Protein AF-A0A7X5DD04-F1 (afdb_monomer)

pLDDT: mean 93.5, std 10.12, range [40.62, 98.75]

Sequence (153 aa):
MQELKSVGYELPHSCHECPRGCGANRAAGECGLCGADGRLMVARAALHFWEEPPISGEDGSGTVFFAGCPLRCAYCQNADIALGEHARAITVERLAAIMGELEGAGALNINCVTPTHYGPQIRAAVALAREAGMELPVLWNTGGYETVEAVRA

Nearest PDB structures (foldseek):
  4cw7-assembly3_F  TM=5.814E-01  e=4.720E-01  Pyrococcus abyssi GE5
  7scl-assembly2_B  TM=3.572E-01  e=1.257E+00  Staphylococcus aureus
  6mh9-assembly2_B  TM=4.231E-01  e=2.415E+00  Staphylococcus aureus
  5uto-assembly2_B  TM=4.181E-01  e=2.578E+00  Staphylococcus aureus
  6b9i-assembly2_B  TM=2.771E-01  e=1.742E+00  Staphylococcus aureus

Solvent-accessible surface area (backbone atoms only — not comparable to full-atom values): 8431 Å² total; per-residue (Å²): 134,83,84,79,73,88,66,86,68,73,64,44,69,54,34,55,43,28,81,79,54,64,47,24,26,15,69,80,55,34,58,34,89,23,65,43,38,57,66,49,38,38,45,46,75,46,77,36,65,82,55,58,63,95,58,9,57,92,68,6,18,17,30,35,37,33,31,17,40,82,78,74,60,96,80,48,90,56,47,55,34,36,73,40,47,83,40,40,79,52,54,47,70,53,50,13,50,50,53,46,52,30,48,76,71,50,29,64,24,37,33,33,32,47,40,62,87,44,47,55,52,50,55,32,13,49,52,44,20,42,77,73,66,50,77,67,54,77,44,81,46,63,92,78,63,58,28,72,66,55,74,74,108

Structure (mmCIF, N/CA/C/O backbone):
data_AF-A0A7X5DD04-F1
#
_entry.id   AF-A0A7X5DD04-F1
#
loop_
_atom_site.group_PDB
_atom_site.id
_atom_site.type_symbol
_atom_site.label_atom_id
_atom_site.label_alt_id
_atom_site.label_comp_id
_atom_site.label_asym_id
_atom_site.label_entity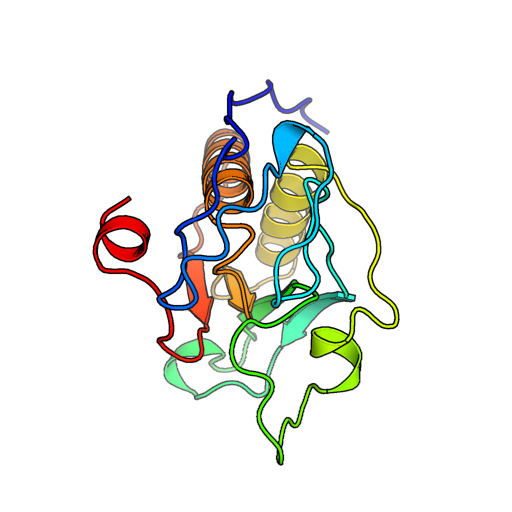_id
_atom_site.label_seq_id
_atom_site.pdbx_PDB_ins_code
_atom_site.Cartn_x
_atom_site.Cartn_y
_atom_site.Cartn_z
_atom_site.occupancy
_atom_site.B_iso_or_equiv
_atom_site.auth_seq_id
_atom_site.auth_comp_id
_atom_site.auth_asym_id
_atom_site.auth_atom_id
_atom_site.pdbx_PDB_model_num
ATOM 1 N N . MET A 1 1 ? -19.497 15.333 8.416 1.00 40.72 1 MET A N 1
ATOM 2 C CA . MET A 1 1 ? -18.370 14.919 7.560 1.00 40.72 1 MET A CA 1
ATOM 3 C C . MET A 1 1 ? -17.319 16.006 7.709 1.00 40.72 1 MET A C 1
ATOM 5 O O . MET A 1 1 ? -17.561 17.108 7.239 1.00 40.72 1 MET A O 1
ATOM 9 N N . GLN A 1 2 ? -16.287 15.787 8.527 1.00 40.62 2 GLN A N 1
ATOM 10 C CA . GLN A 1 2 ? -15.214 16.774 8.705 1.00 40.62 2 GLN A CA 1
ATOM 11 C C . GLN A 1 2 ? -14.370 16.809 7.427 1.00 40.62 2 GLN A C 1
ATOM 13 O O . GLN A 1 2 ? -13.989 15.757 6.919 1.00 40.62 2 GLN A O 1
ATOM 18 N N . GLU A 1 3 ? -14.124 18.004 6.891 1.00 45.03 3 GLU A N 1
ATOM 19 C CA . GLU A 1 3 ? -13.155 18.198 5.813 1.00 45.03 3 GLU A CA 1
ATOM 20 C C . GLU A 1 3 ? -11.751 17.925 6.363 1.00 45.03 3 GLU A C 1
ATOM 22 O O . GLU A 1 3 ? -11.284 18.604 7.280 1.00 45.03 3 GLU A O 1
ATOM 27 N N . LEU A 1 4 ? -11.097 16.898 5.822 1.00 53.12 4 LEU A N 1
ATOM 28 C CA . LEU A 1 4 ? -9.702 16.580 6.106 1.00 53.12 4 LEU A CA 1
ATOM 29 C C . LEU A 1 4 ? -8.817 17.691 5.520 1.00 53.12 4 LEU A C 1
ATOM 31 O O . LEU A 1 4 ? -8.899 17.981 4.326 1.00 53.12 4 LEU A O 1
ATOM 35 N N . LYS A 1 5 ? -7.985 18.333 6.350 1.00 52.22 5 LYS A N 1
ATOM 36 C CA . LYS A 1 5 ? -6.937 19.258 5.876 1.00 52.22 5 LYS A CA 1
ATOM 37 C C . LYS A 1 5 ? -5.927 18.468 5.049 1.00 52.22 5 LYS A C 1
ATOM 39 O O . LYS A 1 5 ? -5.675 17.332 5.389 1.00 52.22 5 LYS A O 1
ATOM 44 N N . SER A 1 6 ? -5.331 19.020 3.996 1.00 55.31 6 SER A N 1
ATOM 45 C CA . SER A 1 6 ? -4.342 18.278 3.204 1.00 55.31 6 SER A CA 1
ATOM 46 C C . SER A 1 6 ? -3.010 18.118 3.955 1.00 55.31 6 SER A C 1
ATOM 48 O O . SER A 1 6 ? -2.379 19.101 4.344 1.00 55.31 6 SER A O 1
ATOM 50 N N . VAL A 1 7 ? -2.552 16.876 4.124 1.00 63.72 7 VAL A N 1
ATOM 51 C CA . VAL A 1 7 ? -1.178 16.560 4.541 1.00 63.72 7 VAL A CA 1
ATOM 52 C C . VAL A 1 7 ? -0.316 16.540 3.283 1.00 63.72 7 VAL A C 1
ATOM 54 O O . VAL A 1 7 ? -0.626 15.846 2.313 1.00 63.72 7 VAL A O 1
ATOM 57 N N . GLY A 1 8 ? 0.756 17.334 3.281 1.00 74.88 8 GLY A N 1
ATOM 58 C C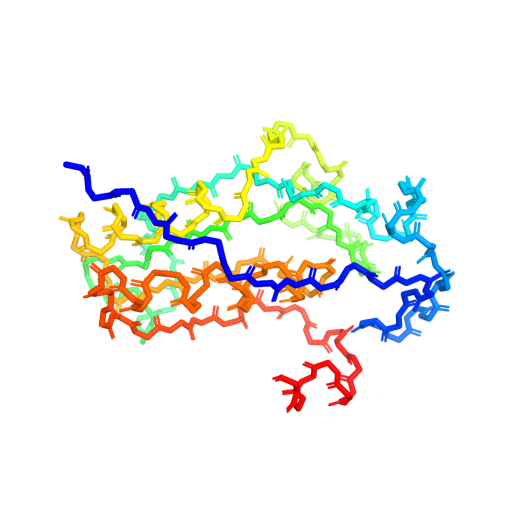A . GLY A 1 8 ? 1.690 17.392 2.160 1.00 74.88 8 GLY A CA 1
ATOM 59 C C . GLY A 1 8 ? 2.446 16.074 1.999 1.00 74.88 8 GLY A C 1
ATOM 60 O O . GLY A 1 8 ? 3.000 15.550 2.963 1.00 74.88 8 GLY A O 1
ATOM 61 N N . TYR A 1 9 ? 2.491 15.556 0.775 1.00 85.81 9 TYR A N 1
ATOM 62 C CA . TYR A 1 9 ? 3.367 14.458 0.384 1.00 85.81 9 TYR A CA 1
ATOM 63 C C . TYR A 1 9 ? 3.995 14.772 -0.967 1.00 85.81 9 TYR A C 1
ATOM 65 O O . TYR A 1 9 ? 3.390 15.446 -1.802 1.00 85.81 9 TYR A O 1
ATOM 73 N N . GLU A 1 10 ? 5.204 14.268 -1.184 1.00 90.00 10 GLU A N 1
ATOM 74 C CA . GLU A 1 10 ? 5.910 14.421 -2.450 1.00 90.00 10 GLU A CA 1
ATOM 75 C C . GLU A 1 10 ? 5.973 13.079 -3.169 1.00 90.00 10 GLU A C 1
ATOM 77 O O . GLU A 1 10 ? 6.312 12.043 -2.589 1.00 90.00 10 GLU A O 1
ATOM 82 N N . LEU A 1 11 ? 5.622 13.098 -4.453 1.00 93.56 11 LEU A N 1
ATOM 83 C CA . LEU A 1 11 ? 5.833 11.952 -5.322 1.00 93.56 11 LEU A CA 1
ATOM 84 C C . LEU A 1 11 ? 7.306 11.899 -5.739 1.00 93.56 11 LEU A C 1
ATOM 86 O O . LEU A 1 11 ? 7.889 12.936 -6.062 1.00 93.56 11 LEU A O 1
ATOM 90 N N . PRO A 1 12 ? 7.918 10.706 -5.795 1.00 92.50 12 PRO A N 1
ATOM 91 C CA . PRO A 1 12 ? 9.319 10.595 -6.156 1.00 92.50 12 PRO A CA 1
ATOM 92 C C . PRO A 1 12 ? 9.537 10.999 -7.618 1.00 92.50 12 PRO A C 1
ATOM 94 O O . PRO A 1 12 ? 8.906 10.461 -8.530 1.00 92.50 12 PRO A O 1
ATOM 97 N N . HIS A 1 13 ? 10.494 11.899 -7.839 1.00 96.12 13 HIS A N 1
ATOM 98 C CA . HIS A 1 13 ? 10.993 12.246 -9.173 1.00 96.12 13 HIS A CA 1
ATOM 99 C C . HIS A 1 13 ? 11.940 11.185 -9.760 1.00 96.12 13 HIS A C 1
ATOM 101 O O . HIS A 1 13 ? 12.212 11.202 -10.954 1.00 96.12 13 HIS A O 1
ATOM 107 N N . SER A 1 14 ? 12.415 10.255 -8.926 1.00 96.56 14 SER A N 1
ATOM 108 C CA . SER A 1 14 ? 13.142 9.044 -9.314 1.00 96.56 14 SER A CA 1
ATOM 109 C C . SER A 1 14 ? 12.817 7.943 -8.304 1.00 96.56 14 SER A C 1
ATOM 111 O O . SER A 1 14 ? 13.218 8.012 -7.143 1.00 96.56 14 SER A O 1
ATOM 113 N N . CYS A 1 15 ? 12.009 6.959 -8.701 1.00 96.12 15 CYS A N 1
ATOM 114 C CA . CYS A 1 15 ? 11.476 5.950 -7.784 1.00 96.12 15 CYS A CA 1
ATOM 115 C C . CYS A 1 15 ? 12.491 4.839 -7.442 1.00 96.12 15 CYS A C 1
ATOM 117 O O . CYS A 1 15 ? 12.941 4.100 -8.327 1.00 96.12 15 CYS A O 1
ATOM 119 N N . HIS A 1 16 ? 12.747 4.660 -6.138 1.00 95.62 16 HIS A N 1
ATOM 120 C CA . HIS A 1 16 ? 13.630 3.630 -5.566 1.00 95.62 16 HIS A CA 1
ATOM 121 C C . HIS A 1 16 ? 13.000 2.863 -4.380 1.00 95.62 16 HIS A C 1
ATOM 123 O O . HIS A 1 16 ? 13.713 2.313 -3.548 1.00 95.62 16 HIS A O 1
ATOM 129 N N . GLU A 1 17 ? 11.666 2.791 -4.308 1.00 94.69 17 GLU A N 1
ATOM 130 C CA . GLU A 1 17 ? 10.933 2.115 -3.212 1.00 94.69 17 GLU A CA 1
ATOM 131 C C . GLU A 1 17 ? 11.189 0.594 -3.139 1.00 94.69 17 GLU A C 1
ATOM 133 O O . GLU A 1 17 ? 10.997 -0.040 -2.106 1.00 94.69 17 GLU A O 1
ATOM 138 N N . CYS A 1 18 ? 11.625 -0.017 -4.245 1.00 95.25 18 CYS A N 1
ATOM 139 C CA . CYS A 1 18 ? 11.930 -1.446 -4.327 1.00 95.25 18 CYS A CA 1
ATOM 140 C C . CYS A 1 18 ? 13.285 -1.694 -5.011 1.00 95.25 18 CYS A C 1
ATOM 142 O O . CYS A 1 18 ? 13.724 -0.857 -5.810 1.00 95.25 18 CYS A O 1
ATOM 144 N N . PRO A 1 19 ? 13.917 -2.870 -4.811 1.00 95.62 19 PRO A N 1
ATOM 145 C CA . PRO A 1 19 ? 15.192 -3.229 -5.432 1.00 95.62 19 PRO A CA 1
ATOM 146 C C . PRO A 1 19 ? 15.203 -3.235 -6.968 1.00 95.62 19 PRO A C 1
ATOM 148 O O . PRO A 1 19 ? 16.274 -3.341 -7.558 1.00 95.62 19 PRO A O 1
ATOM 151 N N . ARG A 1 20 ? 14.050 -3.088 -7.648 1.00 94.50 20 ARG A N 1
ATOM 152 C CA . ARG A 1 20 ? 14.034 -2.827 -9.101 1.00 94.50 20 ARG A CA 1
ATOM 153 C C . ARG A 1 20 ? 14.732 -1.516 -9.461 1.00 94.50 20 ARG A C 1
ATOM 155 O O . ARG A 1 20 ? 15.187 -1.400 -10.592 1.00 94.50 20 ARG A O 1
ATOM 162 N N . GLY A 1 21 ? 14.747 -0.534 -8.552 1.00 94.62 21 GLY A N 1
ATOM 163 C CA . GLY A 1 21 ? 15.429 0.748 -8.748 1.00 94.62 21 GLY A CA 1
ATOM 164 C C . GLY A 1 21 ? 15.057 1.447 -10.057 1.00 94.62 21 GLY A C 1
ATOM 165 O O . GLY A 1 21 ? 15.935 1.960 -10.738 1.00 94.62 21 GLY A O 1
ATOM 166 N N . CYS A 1 22 ? 13.776 1.413 -10.443 1.00 95.75 22 CYS A N 1
ATOM 167 C CA . CYS A 1 22 ? 13.351 1.746 -11.806 1.00 95.75 22 CYS A CA 1
ATOM 168 C C . CYS A 1 22 ? 13.578 3.206 -12.223 1.00 95.75 22 CYS A C 1
ATOM 170 O O . CYS A 1 22 ? 13.506 3.493 -13.412 1.00 95.75 22 CYS A O 1
ATOM 172 N N . GLY A 1 23 ? 13.789 4.123 -11.273 1.00 97.19 23 GLY A N 1
ATOM 173 C CA . GLY A 1 23 ? 14.034 5.535 -11.564 1.00 97.19 23 GLY A CA 1
ATOM 174 C C . GLY A 1 23 ? 12.830 6.292 -12.132 1.00 97.19 23 GLY A C 1
ATOM 175 O O . GLY A 1 23 ? 12.978 7.442 -12.518 1.00 97.19 23 GLY A O 1
ATOM 176 N N . ALA A 1 24 ? 11.639 5.681 -12.167 1.00 97.56 24 ALA A N 1
ATOM 177 C CA . ALA A 1 24 ? 10.442 6.308 -12.723 1.00 97.56 24 ALA A CA 1
ATOM 178 C C . ALA A 1 24 ? 10.109 7.624 -12.003 1.00 97.56 24 ALA A C 1
ATOM 180 O O . ALA A 1 24 ? 10.023 7.650 -10.768 1.00 97.56 24 ALA A O 1
ATOM 181 N N . ASN A 1 25 ? 9.868 8.684 -12.773 1.00 97.69 25 ASN A N 1
ATOM 182 C CA . ASN A 1 25 ? 9.408 9.972 -12.272 1.00 97.69 25 ASN A CA 1
ATOM 183 C C . ASN A 1 25 ? 7.888 9.946 -12.069 1.00 97.69 25 ASN A C 1
ATOM 185 O O . ASN A 1 25 ? 7.098 10.243 -12.970 1.00 97.69 25 ASN A O 1
ATOM 189 N N . ARG A 1 26 ? 7.462 9.592 -10.854 1.00 96.31 26 ARG A N 1
ATOM 190 C CA . ARG A 1 26 ? 6.038 9.452 -10.516 1.00 96.31 26 ARG A CA 1
ATOM 191 C C . ARG A 1 26 ? 5.306 10.786 -10.557 1.00 96.31 26 ARG A C 1
ATOM 193 O O . ARG A 1 26 ? 4.149 10.819 -10.961 1.00 96.31 26 ARG A O 1
ATOM 200 N N . ALA A 1 27 ? 5.983 11.882 -10.215 1.00 94.81 27 ALA A N 1
ATOM 201 C CA . ALA A 1 27 ? 5.421 13.228 -10.31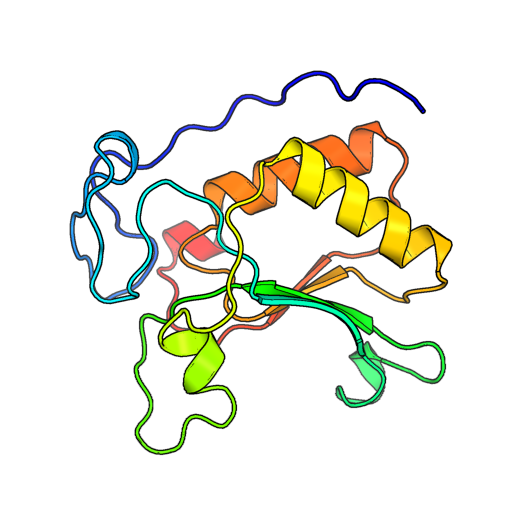1 1.00 94.81 27 ALA A CA 1
ATOM 202 C C . ALA A 1 27 ? 5.119 13.644 -11.765 1.00 94.81 27 ALA A C 1
ATOM 204 O O . ALA A 1 27 ? 4.184 14.404 -12.001 1.00 94.81 27 ALA A O 1
ATOM 205 N N . ALA A 1 28 ? 5.866 13.116 -12.740 1.00 96.44 28 ALA A N 1
ATOM 206 C CA . ALA A 1 28 ? 5.606 13.304 -14.170 1.00 96.44 28 ALA A CA 1
ATOM 207 C C . ALA A 1 28 ? 4.643 12.257 -14.768 1.00 96.44 28 ALA A C 1
ATOM 209 O O . ALA A 1 28 ? 4.369 12.292 -15.966 1.00 96.44 28 ALA A O 1
ATOM 210 N N . GLY A 1 29 ? 4.120 11.332 -13.956 1.00 96.12 29 GLY A N 1
ATOM 211 C CA . GLY A 1 29 ? 3.211 10.278 -14.408 1.00 96.12 29 GLY A CA 1
ATOM 212 C C . GLY A 1 29 ? 3.898 9.086 -15.078 1.00 96.12 29 GLY A C 1
ATOM 213 O O . GLY A 1 29 ? 3.229 8.304 -15.750 1.00 96.12 29 GLY A O 1
ATOM 214 N N . GLU A 1 30 ? 5.210 8.915 -14.910 1.00 98.06 30 GLU A N 1
ATOM 215 C CA . GLU A 1 30 ? 5.922 7.769 -15.476 1.00 98.06 30 GLU A CA 1
ATOM 216 C C . GLU A 1 30 ? 5.649 6.484 -14.687 1.00 98.06 30 GLU A C 1
ATOM 218 O O . GLU A 1 30 ? 5.673 6.463 -13.452 1.00 98.06 30 GLU A O 1
ATOM 223 N N . CYS A 1 31 ? 5.442 5.385 -15.413 1.00 96.69 31 CYS A N 1
ATOM 224 C CA . CYS A 1 31 ? 5.224 4.070 -14.825 1.00 96.69 31 CYS A CA 1
ATOM 225 C C . CYS A 1 31 ? 6.547 3.361 -14.508 1.00 96.69 31 CYS A C 1
ATOM 227 O O . CYS A 1 31 ? 7.451 3.293 -15.340 1.00 96.69 31 CYS A O 1
ATOM 229 N N . GLY A 1 32 ? 6.625 2.727 -13.336 1.00 95.00 32 GLY A N 1
ATOM 230 C CA . GLY A 1 32 ? 7.661 1.727 -13.053 1.00 95.00 32 GLY A CA 1
ATOM 231 C C . GLY A 1 32 ? 7.280 0.323 -13.546 1.00 95.00 32 GLY A C 1
ATOM 232 O O . GLY A 1 32 ? 6.142 0.077 -13.938 1.00 95.00 32 GLY A O 1
ATOM 233 N N . LEU A 1 33 ? 8.187 -0.655 -13.406 1.00 93.88 33 LEU A N 1
ATOM 234 C CA . LEU A 1 33 ? 7.907 -2.076 -13.717 1.00 93.88 33 LEU A CA 1
ATOM 235 C C . LEU A 1 33 ? 6.698 -2.634 -12.934 1.00 93.88 33 LEU A C 1
ATOM 237 O O . LEU A 1 33 ? 5.967 -3.509 -13.407 1.00 93.88 33 LEU A O 1
ATOM 241 N N . CYS A 1 34 ? 6.471 -2.098 -11.732 1.00 95.31 34 CYS A N 1
ATOM 242 C CA . CYS A 1 34 ? 5.308 -2.424 -10.912 1.00 95.31 34 CYS A CA 1
ATOM 243 C C . CYS A 1 34 ? 3.963 -2.053 -11.562 1.00 95.31 34 CYS A C 1
ATOM 245 O O . CYS A 1 34 ? 2.938 -2.571 -11.137 1.00 95.31 34 CYS A O 1
ATOM 247 N N . GLY A 1 35 ? 3.957 -1.213 -12.602 1.00 95.56 35 GLY A N 1
ATOM 248 C CA . GLY A 1 35 ? 2.758 -0.734 -13.293 1.00 95.56 35 GLY A CA 1
ATOM 249 C C . GLY A 1 35 ? 2.145 0.530 -12.688 1.00 95.56 35 GLY A C 1
ATOM 250 O O . GLY A 1 35 ? 1.242 1.099 -13.288 1.00 95.56 35 GLY A O 1
ATOM 251 N N . ALA A 1 36 ? 2.637 0.988 -11.536 1.00 95.94 36 ALA A N 1
ATOM 252 C CA . ALA A 1 36 ? 2.166 2.216 -10.911 1.00 95.94 36 ALA A CA 1
ATOM 253 C C . ALA A 1 36 ? 2.875 3.460 -11.469 1.00 95.94 36 ALA A C 1
ATOM 255 O O . ALA A 1 36 ? 4.091 3.440 -11.698 1.00 95.94 36 ALA A O 1
ATOM 256 N N . ASP A 1 37 ? 2.100 4.534 -11.620 1.00 95.69 37 ASP A N 1
ATOM 257 C CA . ASP A 1 37 ? 2.518 5.901 -11.940 1.00 95.69 37 ASP A CA 1
ATOM 258 C C . ASP A 1 37 ? 2.392 6.797 -10.686 1.00 95.69 37 ASP A C 1
ATOM 260 O O . ASP A 1 37 ? 2.647 6.332 -9.569 1.00 95.69 37 ASP A O 1
ATOM 264 N N . GLY A 1 38 ? 2.059 8.082 -10.851 1.00 95.38 38 GLY A N 1
ATOM 265 C CA . GLY A 1 38 ? 1.790 9.015 -9.750 1.00 95.38 38 GLY A CA 1
ATOM 266 C C . GLY A 1 38 ? 0.390 8.917 -9.133 1.00 95.38 38 GLY A C 1
ATOM 267 O O . GLY A 1 38 ? 0.137 9.531 -8.098 1.00 95.38 38 GLY A O 1
ATOM 268 N N . ARG A 1 39 ? -0.540 8.165 -9.732 1.00 97.06 39 ARG A N 1
ATOM 269 C CA . ARG A 1 39 ? -1.910 8.007 -9.228 1.00 97.06 39 ARG A CA 1
ATOM 270 C C . ARG A 1 39 ? -1.971 6.878 -8.208 1.00 97.06 39 ARG A C 1
ATOM 272 O O . ARG A 1 39 ? -1.397 5.813 -8.409 1.00 97.06 39 ARG A O 1
ATOM 279 N N . LEU A 1 40 ? -2.727 7.093 -7.136 1.00 97.50 40 LEU A N 1
ATOM 280 C CA . LEU A 1 40 ? -3.015 6.066 -6.141 1.00 97.50 40 LEU A CA 1
ATOM 281 C C . LEU A 1 40 ? -4.134 5.159 -6.662 1.00 97.50 40 LEU A C 1
ATOM 283 O O . LEU A 1 40 ? -5.273 5.603 -6.815 1.00 97.50 40 LEU A O 1
ATOM 287 N N . MET A 1 41 ? -3.810 3.899 -6.951 1.00 98.06 41 MET A N 1
ATOM 288 C CA . MET A 1 41 ? -4.742 2.951 -7.565 1.00 98.06 41 MET A CA 1
ATOM 289 C C . MET A 1 41 ? -5.143 1.870 -6.562 1.00 98.06 41 MET A C 1
ATOM 291 O O . MET A 1 41 ? -4.302 1.105 -6.087 1.00 98.06 41 MET A O 1
ATOM 295 N N . VAL A 1 42 ? -6.440 1.782 -6.269 1.00 98.25 42 VAL A N 1
ATOM 296 C CA . VAL A 1 42 ? -7.011 0.794 -5.343 1.00 98.25 42 VAL A CA 1
ATOM 297 C C . VAL A 1 42 ? -7.992 -0.097 -6.093 1.00 98.25 42 VAL A C 1
ATOM 299 O O . VAL A 1 42 ? -8.890 0.394 -6.778 1.00 98.25 42 VAL A O 1
ATOM 302 N N . ALA A 1 43 ? -7.819 -1.410 -5.967 1.00 97.06 43 ALA A N 1
ATOM 303 C CA . ALA A 1 43 ? -8.695 -2.412 -6.570 1.00 97.06 43 ALA A CA 1
ATOM 304 C C . ALA A 1 43 ? -9.876 -2.766 -5.660 1.00 97.06 43 ALA A C 1
ATOM 306 O O . ALA A 1 43 ? -10.988 -2.986 -6.138 1.00 97.06 43 ALA A O 1
ATOM 307 N N . ARG A 1 44 ? -9.656 -2.802 -4.341 1.00 96.31 44 ARG A N 1
ATOM 308 C CA . ARG A 1 44 ? -10.690 -3.157 -3.364 1.00 96.31 44 ARG A CA 1
ATOM 309 C C . ARG A 1 44 ? -10.380 -2.575 -1.990 1.00 96.31 44 ARG A C 1
ATOM 311 O O . ARG A 1 44 ? -9.225 -2.553 -1.587 1.00 96.31 44 ARG A O 1
ATOM 318 N N . ALA A 1 45 ? -11.421 -2.183 -1.263 1.00 97.81 45 ALA A N 1
ATOM 319 C CA . ALA A 1 45 ? -11.366 -1.907 0.169 1.00 97.81 45 ALA A CA 1
ATOM 320 C C . ALA A 1 45 ? -12.569 -2.577 0.848 1.00 97.81 45 ALA A C 1
ATOM 322 O O . ALA A 1 45 ? -13.701 -2.351 0.418 1.00 97.81 45 ALA A O 1
ATOM 323 N N . ALA A 1 46 ? -12.337 -3.459 1.823 1.00 97.38 46 ALA A N 1
ATOM 324 C CA . ALA A 1 46 ? -13.393 -4.206 2.513 1.00 97.38 46 ALA A CA 1
ATOM 325 C C . ALA A 1 46 ? -12.882 -4.864 3.806 1.00 97.38 46 ALA A C 1
ATOM 327 O O . ALA A 1 46 ? -11.679 -5.064 3.964 1.00 97.38 46 ALA A O 1
ATOM 328 N N . LEU A 1 47 ? -13.805 -5.295 4.673 1.00 97.25 47 LEU A N 1
ATOM 329 C CA . LEU A 1 47 ? -13.483 -6.267 5.720 1.00 97.25 47 LEU A CA 1
ATOM 330 C C . LEU A 1 47 ? -13.082 -7.603 5.084 1.00 97.25 47 LEU A C 1
ATOM 332 O O . LEU A 1 47 ? -13.793 -8.149 4.232 1.00 97.25 47 LEU A O 1
ATOM 336 N N . HIS A 1 48 ? -11.927 -8.113 5.492 1.00 95.44 48 HIS A N 1
ATOM 337 C CA . HIS A 1 48 ? -11.348 -9.360 5.028 1.00 95.44 48 HIS A CA 1
ATOM 338 C C . HIS A 1 48 ? -11.180 -10.319 6.206 1.00 95.44 48 HIS A C 1
ATOM 340 O O . HIS A 1 48 ? -10.442 -10.048 7.150 1.00 95.44 48 HIS A O 1
ATOM 346 N N . PHE A 1 49 ? -11.883 -11.445 6.142 1.00 95.12 49 PHE A N 1
ATOM 347 C CA . PHE A 1 49 ? -11.973 -12.420 7.234 1.00 95.12 49 PHE A CA 1
ATOM 348 C C . PHE A 1 49 ? -11.013 -13.606 7.068 1.00 95.12 49 PHE A C 1
ATOM 350 O O . PHE A 1 49 ? -10.980 -14.489 7.915 1.00 95.12 49 PHE A O 1
ATOM 357 N N . TRP A 1 50 ? -10.256 -13.643 5.969 1.00 90.00 50 TRP A N 1
ATOM 358 C CA . TRP A 1 50 ? -9.462 -14.805 5.560 1.00 90.00 50 TRP A CA 1
ATOM 359 C C . TRP A 1 50 ? -7.946 -14.568 5.652 1.00 90.00 50 TRP A C 1
ATOM 361 O O . TRP A 1 50 ? -7.192 -15.238 4.952 1.00 90.00 50 TRP A O 1
ATOM 371 N N . GLU A 1 51 ? -7.508 -13.600 6.464 1.00 91.69 51 GLU A N 1
ATOM 372 C CA . GLU A 1 51 ? -6.093 -13.481 6.861 1.00 91.69 51 GLU A CA 1
ATOM 373 C C . GLU A 1 51 ? -5.766 -14.497 7.969 1.00 91.69 51 GLU A C 1
ATOM 375 O O . GLU A 1 51 ? -6.633 -15.238 8.447 1.00 91.69 51 GLU A O 1
ATOM 380 N N . GLU A 1 52 ? -4.509 -14.546 8.407 1.00 90.44 52 GLU A N 1
ATOM 381 C CA . GLU A 1 52 ? -4.137 -15.350 9.562 1.00 90.44 52 GLU A CA 1
ATOM 382 C C . GLU A 1 52 ? -4.894 -14.899 10.830 1.00 90.44 52 GLU A C 1
ATOM 384 O O . GLU A 1 52 ? -5.132 -13.701 11.021 1.00 90.44 52 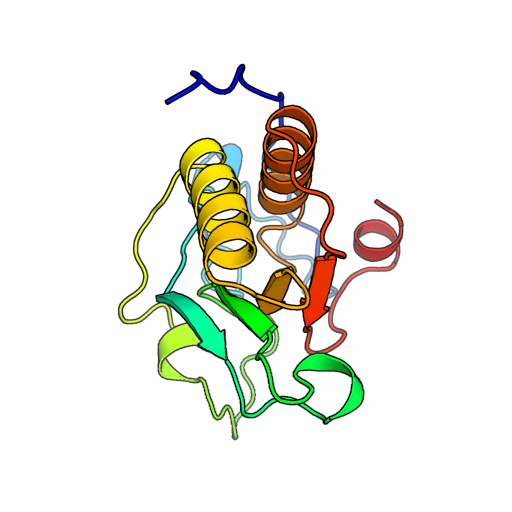GLU A O 1
ATOM 389 N N . PRO A 1 53 ? -5.208 -15.824 11.762 1.00 91.81 53 PRO A N 1
ATOM 390 C CA . PRO A 1 53 ? -5.955 -15.500 12.979 1.00 91.81 53 PRO A CA 1
ATOM 391 C C . PRO A 1 53 ? -5.428 -14.300 13.790 1.00 91.81 53 PRO A C 1
ATOM 393 O O . PRO A 1 53 ? -6.253 -13.538 14.290 1.00 91.81 53 PRO A O 1
ATOM 396 N N . PRO A 1 54 ? -4.102 -14.057 13.910 1.00 91.62 54 PRO A N 1
ATOM 397 C CA . PRO A 1 54 ? -3.586 -12.864 14.588 1.00 91.62 54 PRO A CA 1
ATOM 398 C C . PRO A 1 54 ? -3.906 -11.530 13.894 1.00 91.62 54 PRO A C 1
ATOM 400 O O . PRO A 1 54 ? -3.779 -10.483 14.522 1.00 91.62 54 PRO A O 1
ATOM 403 N N . ILE A 1 55 ? -4.270 -11.553 12.610 1.00 92.62 55 ILE A N 1
ATOM 404 C CA . ILE A 1 55 ? -4.565 -10.368 11.799 1.00 92.62 55 ILE A CA 1
ATOM 405 C C . ILE A 1 55 ? -6.071 -10.139 11.704 1.00 92.62 55 ILE A C 1
ATOM 407 O O . ILE A 1 55 ? -6.525 -9.021 11.938 1.00 92.62 55 ILE A O 1
ATOM 411 N N . SER A 1 56 ? -6.858 -11.151 11.338 1.00 92.50 56 SER A N 1
ATOM 412 C CA . SER A 1 56 ? -8.299 -10.964 11.120 1.00 92.50 56 SER A CA 1
ATOM 413 C C . SER A 1 56 ? -9.165 -11.309 12.322 1.00 92.50 56 SER A C 1
ATOM 415 O O . SER A 1 56 ? -10.295 -10.833 12.365 1.00 92.50 56 SER A O 1
ATOM 417 N N . GLY A 1 57 ? -8.686 -12.108 13.281 1.00 92.69 57 GLY A N 1
ATOM 418 C CA . GLY A 1 57 ? -9.529 -12.607 14.370 1.00 92.69 57 GLY A CA 1
ATOM 419 C C . GLY A 1 57 ? -10.862 -13.163 13.848 1.00 92.69 57 GLY A C 1
ATOM 420 O O . GLY A 1 57 ? -10.891 -13.839 12.818 1.00 92.69 57 GLY A O 1
ATOM 421 N N . GLU A 1 58 ? -11.958 -12.837 14.535 1.00 93.25 58 GLU A N 1
ATOM 422 C CA . GLU A 1 58 ? -13.328 -13.137 14.083 1.00 93.25 58 GLU A CA 1
ATOM 423 C C . GLU A 1 58 ? -14.028 -11.922 13.435 1.00 93.25 58 GLU A C 1
ATOM 425 O O . GLU A 1 58 ? -14.949 -12.099 12.639 1.00 93.25 58 GLU A O 1
ATOM 430 N N . ASP A 1 59 ? -13.553 -10.700 13.710 1.00 93.56 59 ASP A N 1
ATOM 431 C CA . ASP A 1 59 ? -14.190 -9.440 13.284 1.00 93.56 59 ASP A CA 1
ATOM 432 C C . ASP A 1 59 ? -13.660 -8.893 11.942 1.00 93.56 59 ASP A C 1
ATOM 434 O O . ASP A 1 59 ? -14.267 -8.023 11.315 1.00 93.56 59 ASP A O 1
ATOM 438 N N . GLY A 1 60 ? -12.554 -9.450 11.446 1.00 96.12 60 GLY A N 1
ATOM 439 C CA . GLY A 1 60 ? -11.976 -9.139 10.145 1.00 96.12 60 GLY A CA 1
ATOM 440 C C . GLY A 1 60 ? -10.929 -8.019 10.156 1.00 96.12 60 GLY A C 1
ATOM 441 O O . GLY A 1 60 ? -10.862 -7.146 11.022 1.00 96.12 60 GLY A O 1
ATOM 442 N N . SER A 1 61 ? -10.091 -8.036 9.122 1.00 97.88 61 SER A N 1
ATOM 443 C CA . SER A 1 61 ? -9.092 -7.010 8.831 1.00 97.88 61 SER A CA 1
ATOM 444 C C . SER A 1 61 ? -9.638 -6.005 7.816 1.00 97.88 61 SER A C 1
ATOM 446 O O . SER A 1 61 ? -10.140 -6.390 6.757 1.00 97.88 61 SER A O 1
ATOM 448 N N . GLY A 1 62 ? -9.524 -4.709 8.096 1.00 98.25 62 GLY A N 1
ATOM 449 C CA . GLY A 1 62 ? -9.901 -3.639 7.177 1.00 98.25 62 GLY A CA 1
ATOM 450 C C . GLY A 1 62 ? -8.895 -3.545 6.039 1.00 98.25 62 GLY A C 1
ATOM 451 O O . GLY A 1 62 ? -7.917 -2.812 6.122 1.00 98.25 62 GLY A O 1
ATOM 452 N N . THR A 1 63 ? -9.110 -4.305 4.972 1.00 98.12 63 THR A N 1
ATOM 453 C CA . THR A 1 63 ? -8.083 -4.537 3.956 1.00 98.12 63 THR A CA 1
ATOM 454 C C . THR A 1 63 ? -8.274 -3.644 2.740 1.00 98.12 63 THR A C 1
ATOM 456 O O . THR A 1 63 ? -9.367 -3.574 2.172 1.00 98.12 63 THR A O 1
ATOM 459 N N . VAL A 1 64 ? -7.188 -3.007 2.303 1.00 98.44 64 VAL A N 1
ATOM 460 C CA . VAL A 1 64 ? -7.098 -2.206 1.080 1.00 98.44 64 VAL A CA 1
ATOM 461 C C . VAL A 1 64 ? -6.103 -2.864 0.126 1.00 98.44 64 VAL A C 1
ATOM 463 O O . VAL A 1 64 ? -4.903 -2.919 0.391 1.00 98.44 64 VAL A O 1
ATOM 466 N N . PHE A 1 65 ? -6.608 -3.351 -1.006 1.00 97.56 65 PHE A N 1
ATOM 467 C CA . PHE A 1 65 ? -5.817 -3.958 -2.071 1.00 97.56 65 PHE A CA 1
ATOM 468 C C . PHE A 1 65 ? -5.380 -2.895 -3.075 1.00 97.56 65 PHE A C 1
ATOM 470 O O . PHE A 1 65 ? -6.204 -2.352 -3.823 1.00 97.56 65 PHE A O 1
ATOM 477 N N . PHE A 1 66 ? -4.079 -2.623 -3.107 1.00 97.81 66 PHE A N 1
ATOM 478 C CA . PHE A 1 66 ? -3.467 -1.702 -4.053 1.00 97.81 66 PHE A CA 1
ATOM 479 C C . PHE A 1 66 ? -3.126 -2.407 -5.364 1.00 97.81 66 PHE A C 1
ATOM 481 O O . PHE A 1 66 ? -2.742 -3.575 -5.385 1.00 97.81 66 PHE A O 1
ATOM 488 N N . ALA A 1 67 ? -3.280 -1.685 -6.470 1.00 96.94 67 ALA A N 1
ATOM 489 C CA . ALA A 1 67 ? -2.986 -2.202 -7.798 1.00 96.94 67 ALA A CA 1
ATOM 490 C C . ALA A 1 67 ? -1.506 -2.056 -8.169 1.00 96.94 67 ALA A C 1
ATOM 492 O O . ALA A 1 67 ? -0.838 -1.119 -7.735 1.00 96.94 67 ALA A O 1
ATOM 493 N N . GLY A 1 68 ? -1.013 -2.948 -9.029 1.00 96.00 68 GLY A N 1
ATOM 494 C CA . GLY A 1 68 ? 0.402 -3.007 -9.408 1.00 96.00 68 GLY A CA 1
ATOM 495 C C . GLY A 1 68 ? 1.239 -3.874 -8.462 1.00 96.00 68 GLY A C 1
ATOM 496 O O . GLY A 1 68 ? 0.865 -4.112 -7.320 1.00 96.00 68 GLY A O 1
ATOM 497 N N . CYS A 1 69 ? 2.377 -4.390 -8.935 1.00 95.69 69 CYS A N 1
ATOM 498 C CA . CYS A 1 69 ? 3.290 -5.197 -8.115 1.00 95.69 69 CYS A CA 1
ATOM 499 C C . CYS A 1 69 ? 4.701 -5.285 -8.733 1.00 95.69 69 CYS A C 1
ATOM 501 O O . CYS A 1 69 ? 4.826 -5.636 -9.912 1.00 95.69 69 CYS A O 1
ATOM 503 N N . PRO A 1 70 ? 5.789 -5.037 -7.974 1.00 93.69 70 PRO A N 1
ATOM 504 C CA . PRO A 1 70 ? 7.161 -5.105 -8.496 1.00 93.69 70 PRO A CA 1
ATOM 505 C C . PRO A 1 70 ? 7.705 -6.535 -8.711 1.00 93.69 70 PRO A C 1
ATOM 507 O O . PRO A 1 70 ? 8.706 -6.704 -9.419 1.00 93.69 70 PRO A O 1
ATOM 510 N N . LEU A 1 71 ? 7.082 -7.559 -8.111 1.00 93.38 71 LEU A N 1
ATOM 511 C CA . LEU A 1 71 ? 7.571 -8.945 -8.148 1.00 93.38 71 LEU A CA 1
ATOM 512 C C . LEU A 1 71 ? 7.171 -9.702 -9.420 1.00 93.38 71 LEU A C 1
ATOM 514 O O . LEU A 1 71 ? 8.027 -10.357 -10.009 1.00 93.38 71 LEU A O 1
ATOM 518 N N . ARG A 1 72 ? 5.911 -9.576 -9.869 1.00 90.88 72 ARG A N 1
ATOM 519 C CA . ARG A 1 72 ? 5.354 -10.299 -11.037 1.00 90.88 72 ARG A CA 1
ATOM 520 C C . ARG A 1 72 ? 5.490 -11.829 -10.923 1.00 90.88 72 ARG A C 1
ATOM 522 O O . ARG A 1 72 ? 5.988 -12.490 -11.830 1.00 90.88 72 ARG A O 1
ATOM 529 N N . CYS A 1 73 ? 5.066 -12.393 -9.792 1.00 94.81 73 CYS A N 1
ATOM 530 C CA . CYS A 1 73 ? 5.159 -13.832 -9.529 1.00 94.81 73 CYS A CA 1
ATOM 531 C C . CYS A 1 73 ? 4.401 -14.661 -10.583 1.00 94.81 73 CYS A C 1
ATOM 533 O O . CYS A 1 73 ? 3.249 -14.360 -10.887 1.00 94.81 73 CYS A O 1
ATOM 535 N N . ALA A 1 74 ? 5.000 -15.757 -11.064 1.00 95.94 74 ALA A N 1
ATOM 536 C CA . ALA A 1 74 ? 4.368 -16.672 -12.028 1.00 95.94 74 ALA A CA 1
ATOM 537 C C . ALA A 1 74 ? 3.128 -17.408 -11.473 1.00 95.94 74 ALA A C 1
ATOM 539 O O . ALA A 1 74 ? 2.334 -17.948 -12.233 1.00 95.94 74 ALA A O 1
ATOM 540 N N . TYR A 1 75 ? 2.973 -17.425 -10.149 1.00 95.56 75 TYR A N 1
ATOM 541 C CA . TYR A 1 75 ? 1.892 -18.076 -9.403 1.00 95.56 75 TYR A CA 1
ATOM 542 C C . TYR A 1 75 ? 1.048 -17.059 -8.612 1.00 95.56 75 TYR A C 1
ATOM 544 O O . TYR A 1 75 ? 0.528 -17.366 -7.541 1.00 95.56 75 TYR A O 1
ATOM 552 N N . CYS A 1 76 ? 0.965 -15.810 -9.081 1.00 95.38 76 CYS A N 1
ATOM 553 C CA . CYS A 1 76 ? 0.258 -14.754 -8.359 1.00 95.38 76 CYS A CA 1
ATOM 554 C C . CYS A 1 76 ? -1.242 -15.069 -8.226 1.00 95.38 76 CYS A C 1
ATOM 556 O O . CYS A 1 76 ? -1.951 -15.135 -9.225 1.00 95.38 76 CYS A O 1
ATOM 558 N N . GLN A 1 77 ? -1.729 -15.199 -6.988 1.00 92.56 77 GLN A N 1
ATOM 559 C CA . GLN A 1 77 ? -3.160 -15.376 -6.699 1.00 92.56 77 GLN A CA 1
ATOM 560 C C . GLN A 1 77 ? -3.979 -14.113 -7.001 1.00 92.56 77 GLN A C 1
ATOM 562 O O . GLN A 1 77 ? -5.156 -14.203 -7.325 1.00 92.56 77 GLN A O 1
ATOM 567 N N . ASN A 1 78 ? -3.335 -12.944 -6.937 1.00 93.62 78 ASN A N 1
ATOM 568 C CA . ASN A 1 78 ? -3.935 -11.632 -7.176 1.00 93.62 78 ASN A CA 1
ATOM 569 C C . ASN A 1 78 ? -3.463 -11.040 -8.515 1.00 93.62 78 ASN A C 1
ATOM 571 O O . ASN A 1 78 ? -3.179 -9.843 -8.591 1.00 93.62 78 ASN A O 1
ATOM 575 N N . ALA A 1 79 ? -3.305 -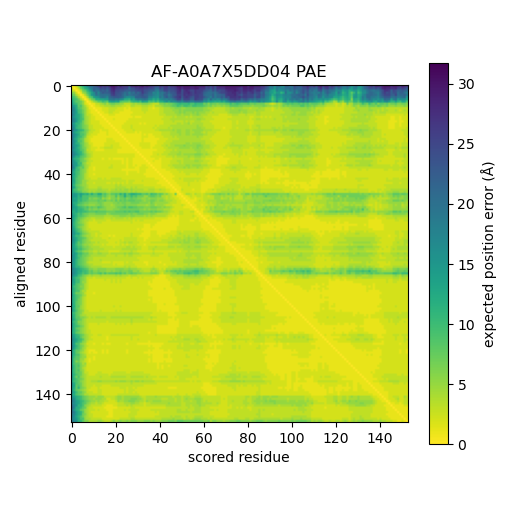11.876 -9.550 1.00 95.31 79 ALA A N 1
ATOM 576 C CA . ALA A 1 79 ? -2.726 -11.468 -10.832 1.00 95.31 79 ALA A CA 1
ATOM 577 C C . ALA A 1 79 ? -3.459 -10.265 -11.448 1.00 95.31 79 ALA A C 1
ATOM 579 O O . ALA A 1 79 ? -2.803 -9.298 -11.826 1.00 95.31 79 ALA A O 1
ATOM 580 N N . ASP A 1 80 ? -4.792 -10.279 -11.446 1.00 94.94 80 ASP A N 1
ATOM 581 C CA . ASP A 1 80 ? -5.628 -9.210 -12.003 1.00 94.94 80 ASP A CA 1
ATOM 582 C C . ASP A 1 80 ? -5.359 -7.869 -11.290 1.00 94.94 80 ASP A C 1
ATOM 584 O O . ASP A 1 80 ? -5.084 -6.850 -11.925 1.00 94.94 80 ASP A O 1
ATOM 588 N N . ILE A 1 81 ? -5.288 -7.877 -9.951 1.00 94.94 81 ILE A N 1
ATOM 589 C CA . ILE A 1 81 ? -4.940 -6.695 -9.138 1.00 94.94 81 ILE A CA 1
ATOM 590 C C . ILE A 1 81 ? -3.504 -6.233 -9.431 1.00 94.94 81 ILE A C 1
ATOM 592 O O . ILE A 1 81 ? -3.243 -5.041 -9.617 1.00 94.94 81 ILE A O 1
ATOM 596 N N . ALA A 1 82 ? -2.555 -7.168 -9.514 1.00 93.94 82 ALA A N 1
ATOM 597 C CA . ALA A 1 82 ? -1.155 -6.877 -9.815 1.00 93.94 82 ALA A CA 1
ATOM 598 C C . ALA A 1 82 ? -0.962 -6.308 -11.234 1.00 93.94 82 ALA A C 1
ATOM 600 O O . ALA A 1 82 ? -0.020 -5.549 -11.480 1.00 93.94 82 ALA A O 1
ATOM 601 N N . LEU A 1 83 ? -1.833 -6.663 -12.178 1.00 93.12 83 LEU A N 1
ATOM 602 C CA . LEU A 1 83 ? -1.885 -6.114 -13.535 1.00 93.12 83 LEU A CA 1
ATOM 603 C C . LEU A 1 83 ? -2.644 -4.781 -13.603 1.00 93.12 83 LEU A C 1
ATOM 605 O O . LEU A 1 83 ? -2.556 -4.084 -14.611 1.00 93.12 83 LEU A O 1
ATOM 609 N N . GLY A 1 84 ? -3.299 -4.381 -12.512 1.00 88.81 84 GLY A N 1
ATOM 610 C CA . GLY A 1 84 ? -4.054 -3.137 -12.408 1.00 88.81 84 GLY A CA 1
ATOM 611 C C . GLY A 1 84 ? -5.473 -3.229 -12.955 1.00 88.81 84 GLY A C 1
ATOM 612 O O . GLY A 1 84 ? -6.122 -2.202 -13.157 1.00 88.81 84 GLY A O 1
ATOM 613 N N . GLU A 1 85 ? -5.976 -4.440 -13.173 1.00 88.69 85 GLU A N 1
ATOM 614 C CA . GLU A 1 85 ? -7.350 -4.663 -13.586 1.00 88.69 85 GLU A CA 1
ATOM 615 C C . GLU A 1 85 ? -8.310 -4.268 -12.461 1.00 88.69 85 GLU A C 1
ATOM 617 O O . GLU A 1 85 ? -8.030 -4.430 -11.272 1.00 88.69 85 GLU A O 1
ATOM 622 N N . HIS A 1 86 ? -9.450 -3.689 -12.842 1.00 86.75 86 HIS A N 1
ATOM 623 C CA . HIS A 1 86 ? -10.510 -3.237 -11.929 1.00 86.75 86 HIS A CA 1
ATOM 624 C C . HIS A 1 86 ? -10.119 -2.134 -10.927 1.00 86.75 86 HIS A C 1
ATOM 626 O O . HIS A 1 86 ? -10.965 -1.686 -10.149 1.00 86.75 86 HIS A O 1
ATOM 632 N N . ALA A 1 87 ? -8.880 -1.641 -10.976 1.00 95.19 87 ALA A N 1
ATOM 633 C CA . ALA A 1 87 ? -8.400 -0.588 -10.101 1.00 95.19 87 ALA A CA 1
ATOM 634 C C . ALA A 1 87 ? -9.023 0.770 -10.432 1.00 95.19 87 ALA A C 1
ATOM 636 O O . ALA A 1 87 ? -9.227 1.131 -11.594 1.00 95.19 87 ALA A O 1
ATOM 637 N N . ARG A 1 88 ? -9.284 1.563 -9.393 1.00 97.00 88 ARG A N 1
ATOM 638 C CA . ARG A 1 88 ? -9.749 2.944 -9.523 1.00 97.00 88 ARG A CA 1
ATOM 639 C C . ARG A 1 88 ? -8.718 3.893 -8.943 1.00 97.00 88 ARG A C 1
ATOM 641 O O . ARG A 1 88 ? -8.170 3.641 -7.870 1.00 97.00 88 ARG A O 1
ATOM 648 N N . ALA A 1 89 ? -8.491 4.990 -9.658 1.00 97.94 89 ALA A N 1
ATOM 649 C CA . ALA A 1 89 ? -7.724 6.102 -9.130 1.00 97.94 89 ALA A CA 1
ATOM 650 C C . ALA A 1 89 ? -8.521 6.758 -7.998 1.00 97.94 89 ALA A C 1
ATOM 652 O O . ALA A 1 89 ? -9.692 7.103 -8.179 1.00 97.94 89 ALA A O 1
ATOM 653 N N . ILE A 1 90 ? -7.885 6.925 -6.846 1.00 98.12 90 ILE A N 1
ATOM 654 C CA . ILE A 1 90 ? -8.433 7.649 -5.700 1.00 98.12 90 ILE A CA 1
ATOM 655 C C . ILE A 1 90 ? -7.431 8.699 -5.221 1.00 98.12 90 ILE A C 1
ATOM 657 O O . ILE A 1 90 ? -6.263 8.682 -5.607 1.00 98.12 90 ILE A O 1
ATOM 661 N N . THR A 1 91 ? -7.889 9.625 -4.384 1.00 97.88 91 THR A N 1
ATOM 662 C CA . THR A 1 91 ? -7.008 10.598 -3.730 1.00 97.88 91 THR A CA 1
ATOM 663 C C . THR A 1 91 ? -6.533 10.082 -2.372 1.00 97.88 91 THR A C 1
ATOM 665 O O . THR A 1 91 ? -7.073 9.108 -1.838 1.00 97.88 91 THR A O 1
ATOM 668 N N . VAL A 1 92 ? -5.533 10.750 -1.795 1.00 98.19 92 VAL A N 1
ATOM 669 C CA . VAL A 1 92 ? -5.032 10.453 -0.444 1.00 98.19 92 VAL A CA 1
ATOM 670 C C . VAL A 1 92 ? -6.118 10.703 0.606 1.00 98.19 92 VAL A C 1
ATOM 672 O O . VAL A 1 92 ? -6.308 9.882 1.498 1.00 98.19 92 VAL A O 1
ATOM 675 N N . GLU A 1 93 ? -6.904 11.768 0.454 1.00 97.94 93 GLU A N 1
ATOM 676 C CA . GLU A 1 93 ? -8.039 12.087 1.327 1.00 97.94 93 GLU A CA 1
ATOM 677 C C . GLU A 1 93 ? -9.115 11.004 1.239 1.00 97.94 93 GLU A C 1
ATOM 679 O O . GLU A 1 93 ? -9.699 10.616 2.251 1.00 97.94 93 GLU A O 1
ATOM 684 N N . ARG A 1 94 ? -9.359 10.463 0.035 1.00 98.38 94 ARG A N 1
ATOM 685 C CA . ARG A 1 94 ? -10.296 9.350 -0.116 1.00 98.38 94 ARG A CA 1
ATOM 686 C C . ARG A 1 94 ? -9.769 8.081 0.546 1.00 98.38 94 ARG A C 1
ATOM 688 O O . ARG A 1 94 ? -10.567 7.379 1.159 1.00 98.38 94 ARG A O 1
ATOM 695 N N . LEU A 1 95 ? -8.471 7.787 0.446 1.00 98.62 95 LEU A N 1
ATOM 696 C CA . LEU A 1 95 ? -7.877 6.652 1.155 1.00 98.62 95 LEU A CA 1
ATOM 697 C C . LEU A 1 95 ? -8.007 6.824 2.676 1.00 98.62 95 LEU A C 1
ATOM 699 O O . LEU A 1 95 ? -8.430 5.887 3.342 1.00 98.62 95 LEU A O 1
ATOM 703 N N . ALA A 1 96 ? -7.741 8.017 3.211 1.00 98.62 96 ALA A N 1
ATOM 704 C CA . ALA A 1 96 ? -7.922 8.314 4.632 1.00 98.62 96 ALA A CA 1
ATOM 705 C C . ALA A 1 96 ? -9.377 8.102 5.089 1.00 98.62 96 ALA A C 1
ATOM 707 O O . ALA A 1 96 ? -9.626 7.457 6.106 1.00 98.62 96 ALA A O 1
ATOM 708 N N . ALA A 1 97 ? -10.348 8.571 4.298 1.00 98.62 97 ALA A N 1
ATOM 709 C CA . ALA A 1 97 ? -11.765 8.332 4.565 1.00 98.62 97 ALA A CA 1
ATOM 710 C C . ALA A 1 97 ? -12.123 6.835 4.533 1.00 98.62 97 ALA A C 1
ATOM 712 O O . ALA A 1 97 ? -12.851 6.371 5.403 1.00 98.62 97 ALA A O 1
ATOM 713 N N . ILE A 1 98 ? -11.582 6.067 3.578 1.00 98.75 98 ILE A N 1
ATOM 714 C CA . ILE A 1 98 ? -11.762 4.605 3.512 1.00 98.75 98 ILE A CA 1
ATOM 715 C C . ILE A 1 98 ? -11.233 3.928 4.781 1.00 98.75 98 ILE A C 1
ATOM 717 O O . ILE A 1 98 ? -11.874 3.014 5.289 1.00 98.75 98 ILE A O 1
ATOM 721 N N . MET A 1 99 ? -10.086 4.365 5.307 1.00 98.75 99 MET A N 1
ATOM 722 C CA . MET A 1 99 ? -9.527 3.800 6.539 1.00 98.75 99 MET A CA 1
ATOM 723 C C . MET A 1 99 ? -10.471 4.014 7.733 1.00 98.75 99 MET A C 1
ATOM 725 O O . MET A 1 99 ? -10.783 3.058 8.437 1.00 98.75 99 MET A O 1
ATOM 729 N N . GLY A 1 100 ? -11.008 5.227 7.903 1.00 98.62 100 GLY A N 1
ATOM 730 C CA . GLY A 1 100 ? -12.008 5.508 8.943 1.00 98.62 100 GLY A CA 1
ATOM 731 C C . GLY A 1 100 ? -13.342 4.777 8.728 1.00 98.62 100 GLY A C 1
ATOM 732 O O . GLY A 1 100 ? -13.971 4.337 9.685 1.00 98.62 100 GLY A O 1
ATOM 733 N N . GLU A 1 101 ? -13.774 4.588 7.477 1.00 98.69 101 GLU A N 1
ATOM 734 C CA . GLU A 1 101 ? -14.957 3.778 7.144 1.00 98.69 101 GLU A CA 1
ATOM 735 C C . GLU A 1 101 ? -14.773 2.305 7.542 1.00 98.69 101 GLU A C 1
ATOM 737 O O . GLU A 1 101 ? -15.710 1.689 8.046 1.00 98.69 101 GLU A O 1
ATOM 742 N N . LEU A 1 102 ? -13.576 1.742 7.343 1.00 98.62 102 LEU A N 1
ATOM 743 C CA . LEU A 1 102 ? -13.251 0.369 7.740 1.00 98.62 102 LEU A CA 1
ATOM 744 C C . LEU A 1 102 ? -13.200 0.217 9.264 1.00 98.62 102 LEU A C 1
ATOM 746 O O . LEU A 1 102 ? -13.722 -0.764 9.789 1.00 98.62 102 LEU A O 1
ATOM 750 N N . GLU A 1 103 ? -12.639 1.195 9.975 1.00 98.50 103 GLU A N 1
ATOM 751 C CA . GLU A 1 103 ? -12.687 1.237 11.440 1.00 98.50 103 GLU A CA 1
ATOM 752 C C . GLU A 1 103 ? -14.124 1.323 11.960 1.00 98.50 103 GLU A C 1
ATOM 754 O O . GLU A 1 103 ? -14.528 0.514 12.792 1.00 98.50 103 GLU A O 1
ATOM 759 N N . GLY A 1 104 ? -14.938 2.225 11.406 1.00 98.06 104 GLY A N 1
ATOM 760 C CA . GLY A 1 104 ? -16.356 2.338 11.750 1.00 98.06 104 GLY A CA 1
ATOM 761 C C . GLY A 1 104 ? -17.175 1.084 11.416 1.00 98.06 104 GLY A C 1
ATOM 762 O O . GLY A 1 104 ? -18.223 0.861 12.020 1.00 98.06 104 GLY A O 1
ATOM 763 N N . ALA A 1 105 ? -16.699 0.252 10.486 1.00 97.81 105 ALA A N 1
ATOM 764 C CA . ALA A 1 105 ? -17.287 -1.044 10.160 1.00 97.81 105 ALA A CA 1
ATOM 765 C C . ALA A 1 105 ? -16.854 -2.180 11.110 1.00 97.81 105 ALA A C 1
ATOM 767 O O . ALA A 1 105 ? -17.357 -3.292 10.963 1.00 97.81 105 ALA A O 1
ATOM 768 N N . GLY A 1 106 ? -15.963 -1.919 12.073 1.00 97.38 106 GLY A N 1
ATOM 769 C CA . GLY A 1 106 ? -15.510 -2.895 13.069 1.00 97.38 106 GLY A CA 1
ATOM 770 C C . GLY A 1 106 ? -14.204 -3.612 12.726 1.00 97.38 106 GLY A C 1
ATOM 771 O O . GLY A 1 106 ? -13.923 -4.655 13.308 1.00 97.38 106 GLY A O 1
ATOM 772 N N . ALA A 1 107 ? -13.403 -3.088 11.793 1.00 98.06 107 ALA A N 1
ATOM 773 C CA . ALA A 1 107 ? -12.102 -3.672 11.477 1.00 98.06 107 ALA A CA 1
ATOM 774 C C . ALA A 1 107 ? -11.174 -3.723 12.704 1.00 98.06 107 ALA A C 1
ATOM 776 O O . ALA A 1 107 ? -11.129 -2.793 13.504 1.00 98.06 107 ALA A O 1
ATOM 777 N N . LEU A 1 108 ? -10.347 -4.766 12.796 1.00 97.81 108 LEU A N 1
ATOM 778 C CA . LEU A 1 108 ? -9.319 -4.871 13.843 1.00 97.81 108 LEU A CA 1
ATOM 779 C C . LEU A 1 108 ? -8.032 -4.097 13.512 1.00 97.81 108 LEU A C 1
ATOM 781 O O . LEU A 1 108 ? -7.210 -3.822 14.384 1.00 97.81 108 LEU A O 1
ATOM 785 N N . ASN A 1 109 ? -7.820 -3.792 12.233 1.00 98.38 109 ASN A N 1
ATOM 786 C CA . ASN A 1 109 ? -6.656 -3.085 11.703 1.00 98.38 109 ASN A CA 1
ATOM 787 C C . ASN A 1 109 ? -6.947 -2.560 10.293 1.00 98.38 109 ASN A C 1
ATOM 789 O O . ASN A 1 109 ? -7.916 -2.976 9.658 1.00 98.38 109 ASN A O 1
ATOM 793 N N . ILE A 1 110 ? -6.062 -1.702 9.791 1.00 98.62 110 ILE A N 1
ATOM 794 C CA . ILE A 1 110 ? -6.013 -1.305 8.385 1.00 98.62 110 ILE A CA 1
ATOM 795 C C . ILE A 1 110 ? -4.879 -2.059 7.697 1.00 98.62 110 ILE A C 1
ATOM 797 O O . ILE A 1 110 ? -3.711 -1.755 7.917 1.00 98.62 110 ILE A O 1
ATOM 801 N N . ASN A 1 111 ? -5.208 -3.027 6.851 1.00 98.44 111 ASN A N 1
ATOM 802 C CA . ASN A 1 111 ? -4.241 -3.864 6.152 1.00 98.44 111 ASN A CA 1
ATOM 803 C C . ASN A 1 111 ? -4.022 -3.381 4.718 1.00 98.44 111 ASN A C 1
ATOM 805 O O . ASN A 1 111 ? -4.887 -3.511 3.850 1.00 98.44 111 ASN A O 1
ATOM 809 N N . CYS A 1 112 ? -2.849 -2.813 4.468 1.00 98.25 112 CYS A N 1
ATOM 810 C CA . CYS A 1 112 ? -2.446 -2.325 3.161 1.00 98.25 112 CYS A CA 1
ATOM 811 C C . CYS A 1 112 ? -1.744 -3.449 2.388 1.00 98.25 112 CYS A C 1
ATOM 813 O O . CYS A 1 112 ? -0.617 -3.809 2.724 1.00 98.25 112 CYS A O 1
ATOM 815 N N . VAL A 1 113 ? -2.385 -3.980 1.340 1.00 97.00 113 VAL A N 1
ATOM 816 C CA . VAL A 1 113 ? -1.891 -5.128 0.557 1.00 97.00 113 VAL A CA 1
ATOM 817 C C . VAL A 1 113 ? -1.229 -4.674 -0.744 1.00 97.00 113 VAL A C 1
ATOM 819 O O . VAL A 1 113 ? -1.842 -3.990 -1.561 1.00 97.00 113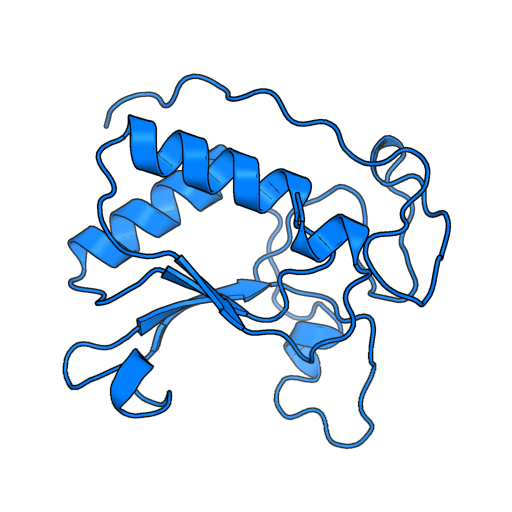 VAL A O 1
ATOM 822 N N . THR A 1 114 ? 0.012 -5.115 -0.966 1.00 94.69 114 THR A N 1
ATOM 823 C CA . THR A 1 114 ? 0.931 -4.636 -2.026 1.00 94.69 114 THR A CA 1
ATOM 824 C C . THR A 1 114 ? 1.153 -3.108 -2.029 1.00 94.69 114 THR A C 1
ATOM 826 O O . THR A 1 114 ? 1.035 -2.451 -3.065 1.00 94.69 114 THR A O 1
ATOM 829 N N . PRO A 1 115 ? 1.488 -2.504 -0.876 1.00 96.50 115 PRO A N 1
ATOM 830 C CA . PRO A 1 115 ? 1.506 -1.048 -0.711 1.00 96.50 115 PRO A CA 1
ATOM 831 C C . PRO A 1 115 ? 2.792 -0.352 -1.187 1.00 96.50 115 PRO A C 1
ATOM 833 O O . PRO A 1 115 ? 2.808 0.870 -1.324 1.00 96.50 115 PRO A O 1
ATOM 836 N N . THR A 1 116 ? 3.876 -1.102 -1.422 1.00 93.50 116 THR A N 1
ATOM 837 C CA . THR A 1 116 ? 5.257 -0.603 -1.565 1.00 93.50 116 THR A CA 1
ATOM 838 C C . THR A 1 116 ? 5.389 0.618 -2.476 1.00 93.50 116 THR A C 1
ATOM 840 O O . THR A 1 116 ? 5.945 1.641 -2.092 1.00 93.50 116 THR A O 1
ATOM 843 N N . HIS A 1 117 ? 4.853 0.548 -3.696 1.00 94.31 117 HIS A N 1
ATOM 844 C CA . HIS A 1 117 ? 4.995 1.603 -4.707 1.00 94.31 117 HIS A CA 1
ATOM 845 C C . HIS A 1 117 ? 4.073 2.812 -4.499 1.00 94.31 117 HIS A C 1
ATOM 847 O O . HIS A 1 117 ? 4.109 3.728 -5.321 1.00 94.31 117 HIS A O 1
ATOM 853 N N . TYR A 1 118 ? 3.285 2.815 -3.422 1.00 96.81 118 TYR A N 1
ATOM 854 C CA . TYR A 1 118 ? 2.431 3.916 -2.973 1.00 96.81 118 TYR A CA 1
ATOM 855 C C . TYR A 1 118 ? 2.816 4.435 -1.580 1.00 96.81 118 TYR A C 1
ATOM 857 O O . TYR A 1 118 ? 2.060 5.202 -0.982 1.00 96.81 118 TYR A O 1
ATOM 865 N N . GLY A 1 119 ? 3.988 4.051 -1.060 1.00 95.19 119 GLY A N 1
ATOM 866 C CA . GLY A 1 119 ? 4.453 4.394 0.287 1.00 95.19 119 GLY A CA 1
ATOM 867 C C . GLY A 1 119 ? 4.234 5.849 0.711 1.00 95.19 119 GLY A C 1
ATOM 868 O O . GLY A 1 119 ? 3.566 6.078 1.723 1.00 95.19 119 GLY A O 1
ATOM 869 N N . PRO A 1 120 ? 4.701 6.842 -0.070 1.00 94.50 120 PRO A N 1
ATOM 870 C CA . PRO A 1 120 ? 4.497 8.255 0.246 1.00 94.50 120 PRO A CA 1
ATOM 871 C C . PRO A 1 120 ? 3.020 8.644 0.405 1.00 94.50 120 PRO A C 1
ATOM 873 O O . PRO A 1 120 ? 2.656 9.329 1.359 1.00 94.50 120 PRO A O 1
ATOM 876 N N . GLN A 1 121 ? 2.155 8.165 -0.492 1.00 97.38 121 GLN A N 1
ATOM 877 C CA . GLN A 1 121 ? 0.719 8.459 -0.472 1.00 97.38 121 GLN A CA 1
ATOM 878 C C . GLN A 1 121 ? 0.013 7.765 0.696 1.00 97.38 121 GLN A C 1
ATOM 880 O O . GLN A 1 121 ? -0.855 8.361 1.329 1.00 97.38 121 GLN A O 1
ATOM 885 N N . ILE A 1 122 ? 0.389 6.520 1.009 1.00 97.88 122 ILE A N 1
ATOM 886 C CA . ILE A 1 122 ? -0.206 5.765 2.116 1.00 97.88 122 ILE A CA 1
ATOM 887 C C . ILE A 1 122 ? 0.167 6.399 3.457 1.00 97.88 122 ILE A C 1
ATOM 889 O O . ILE A 1 122 ? -0.720 6.588 4.284 1.00 97.88 122 ILE A O 1
ATOM 893 N N . ARG A 1 123 ? 1.429 6.803 3.672 1.00 96.50 123 ARG A N 1
ATOM 894 C CA . ARG A 1 123 ? 1.831 7.507 4.906 1.00 96.50 123 ARG A CA 1
ATOM 895 C C . ARG A 1 123 ? 1.043 8.802 5.106 1.00 96.50 123 ARG A C 1
ATOM 897 O O . ARG A 1 123 ? 0.576 9.065 6.212 1.00 96.50 123 ARG A O 1
ATOM 904 N N . ALA A 1 124 ? 0.837 9.567 4.036 1.00 97.38 124 ALA A N 1
ATOM 905 C CA . ALA A 1 124 ? 0.017 10.773 4.080 1.00 97.38 124 ALA A CA 1
ATOM 906 C C . ALA A 1 124 ? -1.454 10.466 4.405 1.00 97.38 124 ALA A C 1
ATOM 908 O O . ALA A 1 124 ? -2.047 11.135 5.246 1.00 97.38 124 ALA A O 1
ATOM 909 N N . ALA A 1 125 ? -2.028 9.419 3.806 1.00 98.31 125 ALA A N 1
ATOM 910 C CA . ALA A 1 125 ? -3.401 9.002 4.091 1.00 98.31 125 ALA A CA 1
ATOM 911 C C . ALA A 1 125 ? -3.569 8.522 5.538 1.00 98.31 125 ALA A C 1
ATOM 913 O O . ALA A 1 125 ? -4.563 8.851 6.177 1.00 98.31 125 ALA A O 1
ATOM 914 N N . VAL A 1 126 ? -2.586 7.792 6.074 1.00 98.06 126 VAL A N 1
ATOM 915 C CA . VAL A 1 126 ? -2.581 7.374 7.479 1.00 98.06 126 VAL A CA 1
ATOM 916 C C . VAL A 1 126 ? -2.527 8.595 8.391 1.00 98.06 126 VAL A C 1
ATOM 918 O O . VAL A 1 126 ? -3.336 8.673 9.307 1.00 98.06 126 VAL A O 1
ATOM 921 N N . ALA A 1 127 ? -1.642 9.565 8.135 1.00 97.31 127 ALA A N 1
ATOM 922 C CA . ALA A 1 127 ? -1.579 10.800 8.922 1.00 97.31 127 ALA A CA 1
ATOM 923 C C . ALA A 1 127 ? -2.934 11.531 8.942 1.00 97.31 127 ALA A C 1
ATOM 925 O O . ALA A 1 127 ? -3.426 11.884 10.010 1.00 97.31 127 ALA A O 1
ATOM 926 N N . LEU A 1 128 ? -3.586 11.650 7.783 1.00 97.88 128 LEU A N 1
ATOM 927 C CA . LEU A 1 128 ? -4.928 12.226 7.667 1.00 97.88 128 LEU A CA 1
ATOM 928 C C . LEU A 1 128 ? -5.990 11.441 8.432 1.00 97.88 128 LEU A C 1
ATOM 930 O O . LEU A 1 128 ? -6.815 12.031 9.124 1.00 97.88 128 LEU A O 1
ATOM 934 N N . ALA A 1 129 ? -5.973 10.114 8.332 1.00 98.12 129 ALA A N 1
ATOM 935 C CA . ALA A 1 129 ? -6.906 9.270 9.064 1.00 98.12 129 ALA A CA 1
ATOM 936 C C . ALA A 1 129 ? -6.707 9.415 10.582 1.00 98.12 129 ALA A C 1
ATOM 938 O O . ALA A 1 129 ? -7.687 9.512 11.315 1.00 98.12 129 ALA A O 1
ATOM 939 N N . ARG A 1 130 ? -5.456 9.514 11.059 1.00 97.69 130 ARG A N 1
ATOM 940 C CA . ARG A 1 130 ? -5.150 9.793 12.474 1.00 97.69 130 ARG A CA 1
ATOM 941 C C . ARG A 1 130 ? -5.683 11.151 12.917 1.00 97.69 130 ARG A C 1
ATOM 943 O O . ARG A 1 130 ? -6.296 11.235 13.974 1.00 97.69 130 ARG A O 1
ATOM 950 N N . GLU A 1 131 ? -5.494 12.198 12.115 1.00 97.25 131 GLU A N 1
ATOM 951 C CA . GLU A 1 131 ? -6.062 13.525 12.396 1.00 97.25 131 GLU A CA 1
ATOM 952 C C . GLU A 1 131 ? -7.598 13.498 12.462 1.00 97.25 131 GLU A C 1
ATOM 954 O O . GLU A 1 131 ? -8.194 14.249 13.234 1.00 97.25 131 GLU A O 1
ATOM 959 N N . ALA A 1 132 ? -8.234 12.605 11.698 1.00 97.00 132 ALA A N 1
ATOM 960 C CA . ALA A 1 132 ? -9.676 12.363 11.724 1.00 97.00 132 ALA A CA 1
ATOM 961 C C . ALA A 1 132 ? -10.158 11.501 12.904 1.00 97.00 132 ALA A C 1
ATOM 963 O O . ALA A 1 132 ? -11.363 11.295 13.039 1.00 97.00 132 ALA A O 1
ATOM 964 N N . GLY A 1 133 ? -9.245 10.991 13.736 1.00 98.06 133 GLY A N 1
ATOM 965 C CA . GLY A 1 133 ? -9.563 10.172 14.904 1.00 98.06 133 GLY A CA 1
ATOM 966 C C . GLY A 1 133 ? -9.397 8.664 14.719 1.00 98.06 133 GLY A C 1
ATOM 967 O O . GLY A 1 133 ? -9.845 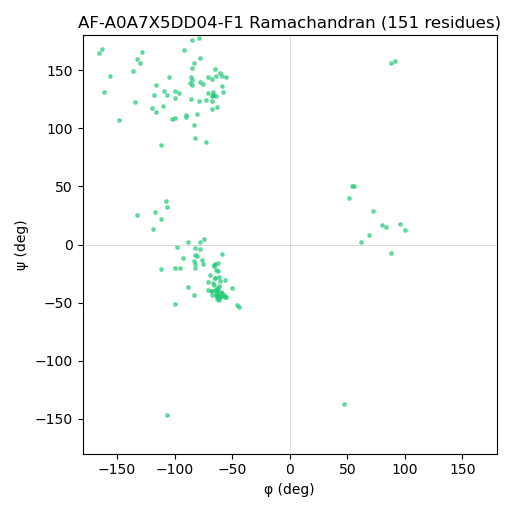7.930 15.590 1.00 98.06 133 GLY A O 1
ATOM 968 N N . MET A 1 134 ? -8.761 8.190 13.641 1.00 98.19 134 MET A N 1
ATOM 969 C CA . MET A 1 134 ? -8.488 6.759 13.481 1.00 98.19 134 MET A CA 1
ATOM 970 C C . MET A 1 134 ? -7.486 6.260 14.524 1.00 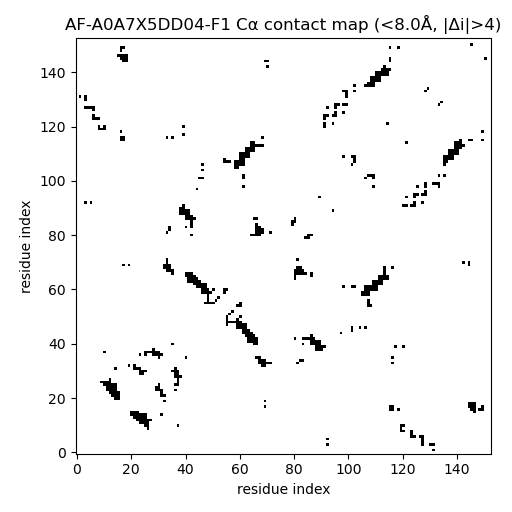98.19 134 MET A C 1
ATOM 972 O O . MET A 1 134 ? -6.369 6.780 14.618 1.00 98.19 134 MET A O 1
ATOM 976 N N . GLU A 1 135 ? -7.816 5.184 15.232 1.00 97.88 135 GLU A N 1
ATOM 977 C CA . GLU A 1 135 ? -6.994 4.584 16.291 1.00 97.88 135 GLU A CA 1
ATOM 978 C C . GLU A 1 135 ? -6.445 3.202 15.912 1.00 97.88 135 GLU A C 1
ATOM 980 O O . GLU A 1 135 ? -5.371 2.824 16.385 1.00 97.88 135 GLU A O 1
ATOM 985 N N . LEU A 1 136 ? -7.055 2.504 14.948 1.00 98.06 136 LEU A N 1
ATOM 986 C CA . LEU A 1 136 ? -6.612 1.168 14.523 1.00 98.06 136 LEU A CA 1
ATOM 987 C C . LEU A 1 136 ? -5.140 1.080 14.089 1.00 98.06 136 LEU A C 1
ATOM 989 O O . LEU A 1 136 ? -4.628 1.995 13.438 1.00 98.06 136 LEU A O 1
ATOM 993 N N . PRO A 1 137 ? -4.436 -0.031 14.369 1.00 97.88 137 PRO A N 1
ATOM 994 C CA . PRO A 1 137 ? -3.099 -0.266 13.833 1.00 97.88 137 PRO A CA 1
ATOM 995 C C . PRO A 1 137 ? -3.130 -0.414 12.304 1.00 97.88 137 PRO A C 1
ATOM 997 O O . PRO A 1 137 ? -4.115 -0.873 11.726 1.00 97.88 137 PRO A O 1
ATOM 1000 N N . VAL A 1 138 ? -2.026 -0.045 11.650 1.00 98.25 138 VAL A N 1
ATOM 1001 C CA . VAL A 1 138 ? -1.849 -0.194 10.197 1.00 98.25 138 VAL A CA 1
ATOM 1002 C C . VAL A 1 138 ? -0.874 -1.337 9.937 1.00 98.25 138 VAL A C 1
ATOM 1004 O O . VAL A 1 138 ? 0.220 -1.355 10.500 1.00 98.25 138 VAL A O 1
ATOM 1007 N N . LEU A 1 139 ? -1.267 -2.279 9.084 1.00 97.56 139 LEU A N 1
ATOM 1008 C CA . LEU A 1 139 ? -0.460 -3.413 8.654 1.00 97.56 139 LEU A CA 1
ATOM 1009 C C . LEU A 1 139 ? 0.046 -3.200 7.230 1.00 97.56 139 LEU A C 1
ATOM 1011 O O . LEU A 1 139 ? -0.651 -2.661 6.369 1.00 97.56 139 LEU A O 1
ATOM 1015 N N . TRP A 1 140 ? 1.270 -3.660 6.991 1.00 96.38 140 TRP A N 1
ATOM 1016 C CA . TRP A 1 140 ? 1.953 -3.568 5.706 1.00 96.38 140 TRP A CA 1
ATOM 1017 C C . TRP A 1 140 ? 2.109 -4.968 5.110 1.00 96.38 140 TRP A C 1
ATOM 1019 O O . TRP A 1 140 ? 3.122 -5.634 5.323 1.00 96.38 140 TRP A O 1
ATOM 1029 N N . ASN A 1 141 ? 1.086 -5.449 4.402 1.00 95.69 141 ASN A N 1
ATOM 1030 C CA . ASN A 1 141 ? 1.105 -6.772 3.783 1.00 95.69 141 ASN A CA 1
ATOM 1031 C C . ASN A 1 141 ? 1.831 -6.695 2.435 1.00 95.69 141 ASN A C 1
ATOM 1033 O O . ASN A 1 141 ? 1.320 -6.195 1.426 1.00 95.69 141 ASN A O 1
ATOM 1037 N N . THR A 1 142 ? 3.076 -7.159 2.453 1.00 92.25 142 THR A N 1
ATOM 1038 C CA . THR A 1 142 ? 4.012 -7.053 1.341 1.00 92.25 142 THR A CA 1
ATOM 1039 C C . THR A 1 142 ? 4.672 -8.388 1.017 1.00 92.25 142 THR A C 1
ATOM 1041 O O . THR A 1 142 ? 4.839 -9.250 1.875 1.00 92.25 142 THR A O 1
ATOM 1044 N N . GLY A 1 143 ? 5.127 -8.525 -0.231 1.00 90.94 143 GLY A N 1
ATOM 1045 C CA . GLY A 1 143 ? 6.022 -9.602 -0.653 1.00 90.94 143 GLY A CA 1
ATOM 1046 C C . GLY A 1 143 ? 7.474 -9.443 -0.178 1.00 90.94 143 GLY A C 1
ATOM 1047 O O . GLY A 1 143 ? 8.319 -10.230 -0.599 1.00 90.94 143 GLY A O 1
ATOM 1048 N N . GLY A 1 144 ? 7.784 -8.425 0.638 1.00 93.00 144 GLY A N 1
ATOM 1049 C CA . GLY A 1 144 ? 9.113 -8.197 1.218 1.00 93.00 144 GLY A CA 1
ATOM 1050 C C . GLY A 1 144 ? 10.149 -7.707 0.205 1.00 93.00 144 GLY A C 1
ATOM 1051 O O . GLY A 1 144 ? 11.335 -8.007 0.332 1.00 93.00 144 GLY A O 1
ATOM 1052 N N . TYR A 1 145 ? 9.700 -7.006 -0.839 1.00 92.94 145 TYR A N 1
ATOM 1053 C CA . TYR A 1 145 ? 10.539 -6.516 -1.935 1.00 92.94 145 TYR A CA 1
ATOM 1054 C C . TYR A 1 145 ? 10.760 -4.999 -1.867 1.00 92.94 145 TYR A C 1
ATOM 1056 O O . TYR A 1 145 ? 10.849 -4.325 -2.891 1.00 92.94 145 TYR A O 1
ATOM 1064 N N . GLU A 1 146 ? 10.806 -4.454 -0.659 1.00 94.44 146 GLU A N 1
ATOM 1065 C CA . GLU A 1 146 ? 11.140 -3.072 -0.326 1.00 94.44 146 GLU A CA 1
ATOM 1066 C C . GLU A 1 146 ? 12.657 -2.848 -0.260 1.00 94.44 146 GLU A C 1
ATOM 1068 O O . GLU A 1 146 ? 13.438 -3.764 0.003 1.00 94.44 146 GLU A O 1
ATOM 1073 N N . THR A 1 147 ? 13.090 -1.603 -0.458 1.00 95.44 147 THR A N 1
ATOM 1074 C CA . THR A 1 147 ? 14.427 -1.169 -0.024 1.00 95.44 147 THR A CA 1
ATOM 1075 C C . THR A 1 147 ? 14.459 -0.909 1.485 1.00 95.44 147 THR A C 1
ATOM 1077 O O . THR A 1 147 ? 13.428 -0.695 2.122 1.00 95.44 147 THR A O 1
ATOM 1080 N N . VAL A 1 148 ? 15.654 -0.909 2.084 1.00 95.75 148 VAL A N 1
ATOM 1081 C CA . VAL A 1 148 ? 15.818 -0.616 3.522 1.00 95.75 148 VAL A CA 1
ATOM 1082 C C . VAL A 1 148 ? 15.339 0.800 3.845 1.00 95.75 148 VAL A C 1
ATOM 1084 O O . VAL A 1 148 ? 14.763 1.040 4.904 1.00 95.75 148 VAL A O 1
ATOM 1087 N N . GLU A 1 149 ? 15.564 1.733 2.926 1.00 94.31 149 GLU A N 1
ATOM 1088 C CA . GLU A 1 149 ? 15.120 3.118 3.011 1.00 94.31 149 GLU A CA 1
ATOM 1089 C C . GLU A 1 149 ? 13.593 3.203 3.057 1.00 94.31 149 GLU A C 1
ATOM 1091 O O . GLU A 1 149 ? 13.063 3.887 3.928 1.00 94.31 149 GLU A O 1
ATOM 1096 N N . ALA A 1 150 ? 12.894 2.457 2.194 1.00 93.50 150 ALA A N 1
ATOM 1097 C CA . ALA A 1 150 ? 11.434 2.409 2.184 1.00 93.50 150 ALA A CA 1
ATOM 1098 C C . ALA A 1 150 ? 10.857 1.859 3.500 1.00 93.50 150 ALA A C 1
ATOM 1100 O O . ALA A 1 150 ? 9.852 2.369 3.983 1.00 93.50 150 ALA A O 1
ATOM 1101 N N . VAL A 1 151 ? 11.513 0.863 4.110 1.00 94.56 151 VAL A N 1
ATOM 1102 C CA . VAL A 1 151 ? 11.090 0.281 5.400 1.00 94.56 151 VAL A CA 1
ATOM 1103 C C . VAL A 1 151 ? 11.316 1.236 6.580 1.00 94.56 151 VAL A C 1
ATOM 1105 O O . VAL A 1 151 ? 10.576 1.189 7.558 1.00 94.56 151 VAL A O 1
ATOM 1108 N N . ARG A 1 152 ? 12.353 2.081 6.530 1.00 94.12 152 ARG A N 1
ATOM 1109 C CA . ARG A 1 152 ? 12.693 3.016 7.620 1.00 94.12 152 ARG A CA 1
ATOM 1110 C C . ARG A 1 152 ? 11.875 4.311 7.614 1.00 94.12 152 ARG A C 1
ATOM 1112 O O . ARG A 1 152 ? 11.931 5.027 8.612 1.00 94.12 152 ARG A O 1
ATOM 1119 N N . ALA A 1 153 ? 11.222 4.629 6.499 1.00 89.19 153 ALA A N 1
ATOM 1120 C CA . ALA A 1 153 ? 10.504 5.882 6.265 1.00 89.19 153 ALA A CA 1
ATOM 1121 C C . ALA A 1 153 ? 9.102 5.891 6.883 1.00 89.19 153 ALA A C 1
ATOM 1123 O O . ALA A 1 153 ? 8.763 6.905 7.531 1.00 89.19 153 ALA A O 1
#

Radius of gyration: 14.9 Å; Cα contacts (8 Å, |Δi|>4): 317; chains: 1; bounding box: 34×37×32 Å

Secondary structure (DSSP, 8-state):
-PPPPPPP----SS--SSTT-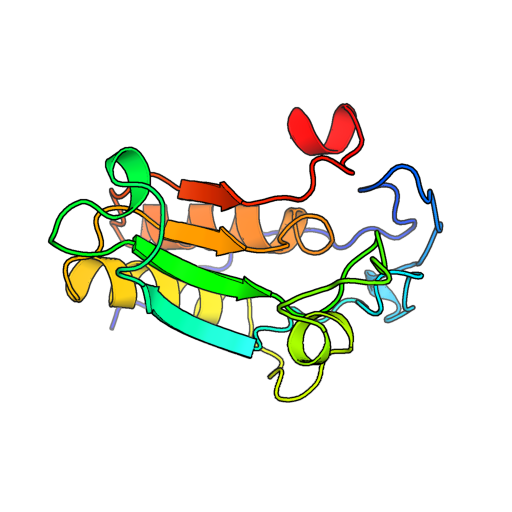----GGGT---TTS--SSEEEEEEEEE--S-HHHHTTT-EEEEEES--SS--TT-TTHHHHHTTT-EEE-HHHHHHHHHHHHHTT-SSEEEES-GGGHHHHHHHHHHHHHTT--S-EEEE--S---HHHHH-

Mean predicted aligned error: 3.87 Å

Foldseek 3Di:
DDDQDADDFDFDCFDDFFPVSQGAGLVVQGAGLQRDHVFWKWQDWDFAQPDPCVAQPRQGARETQTAGANPCDPPDPPNCRNNRHNIDGDALCVLLVSLVVSVVSPHQAYEYARCRNVLRSPVRSVVRNVVVPDDHHYHYHHPPRGDPVSVVD